Protein AF-A0A655IJF5-F1 (afdb_monomer)

Mean predicted aligned error: 5.26 Å

Sequence (101 aa):
MRDITAGSTNAVLYELMVAARTDEKLMETLQNVLGQYSAKIHDAARALPGAESFPEETFPVIVALMTNVFDGAAIVRGVLPQPELEEQRIPMLTALLTAGL

Radius of gyration: 15.28 Å; Cα contacts (8 Å, |Δi|>4): 30; chains: 1; bounding box: 29×31×36 Å

Nearest PDB structures (foldseek):
  3br0-assembly1_A  TM=5.809E-01  e=4.161E+00  Staphylococcus aureus
  3br6-assembly1_A  TM=6.420E-01  e=6.275E+00  Staphylococcus aureus
  3bqz-assembly1_A  TM=5.340E-01  e=3.290E+00  Staphylococcus aureus

Foldseek 3Di:
DVVVCLDPVNQVVVVLVVVCVPPVVSVVVVVVVVVVVLVVLLVVCCPDPPLVVDDPVCSSVLSVVVVVVSSVLSNVCVPDNDVVCVVCVVVVSVVCVVVVD

Solvent-accessible surface area (backbone atoms only — not comparable to full-atom values): 5898 Å² total; per-residue (Å²): 110,81,70,70,59,66,35,72,70,50,56,53,51,53,52,50,60,59,53,23,78,80,31,68,70,52,31,59,55,44,52,59,54,50,51,56,50,51,51,52,51,50,54,57,52,60,70,38,90,70,41,82,77,48,56,79,87,52,43,63,56,53,54,49,53,54,49,49,55,54,52,53,49,46,62,44,41,79,80,58,73,53,68,73,58,60,69,46,45,62,65,49,52,51,51,49,54,68,72,75,107

Secondary structure (DSSP, 8-state):
-TTTSSSHHHHHHHHHHHHTTT-HHHHHHHHHHHHHHHHHHHHHHHTSTTGGGS-TTTHHHHHHHHHHHHHHHHHHHTTS--HHHHHHHHHHHHHHHHHH-

Structure (mmCIF, N/CA/C/O backbone):
data_AF-A0A655IJF5-F1
#
_entry.id   AF-A0A655IJF5-F1
#
loop_
_atom_site.group_PDB
_atom_site.id
_atom_site.type_symbol
_atom_site.label_atom_id
_atom_site.label_alt_id
_atom_site.label_comp_id
_atom_site.label_asym_id
_atom_site.label_entity_id
_atom_site.label_seq_id
_atom_site.pdbx_PDB_ins_code
_atom_site.Cartn_x
_atom_site.Cartn_y
_atom_site.Cartn_z
_atom_site.occupancy
_atom_site.B_iso_or_equiv
_atom_site.auth_seq_id
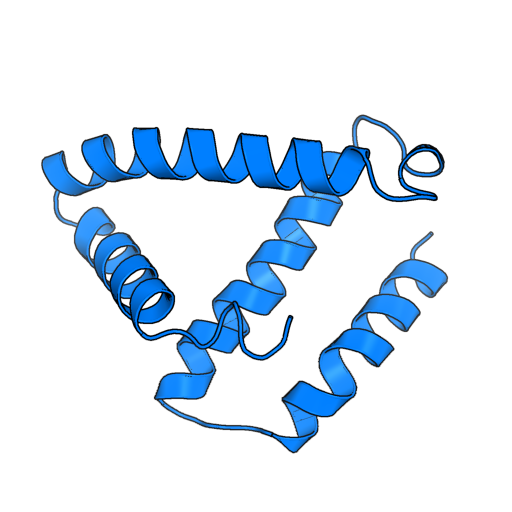_atom_site.auth_comp_id
_atom_site.auth_asym_id
_atom_site.auth_atom_id
_atom_site.pdbx_PDB_model_num
ATOM 1 N N . MET A 1 1 ? 14.243 -1.623 0.586 1.00 45.81 1 MET A N 1
ATOM 2 C CA . MET A 1 1 ? 12.832 -1.955 0.271 1.00 45.81 1 MET A CA 1
ATOM 3 C C . MET A 1 1 ? 12.277 -2.979 1.256 1.00 45.81 1 MET A C 1
ATOM 5 O O . MET A 1 1 ? 11.413 -2.598 2.029 1.00 45.81 1 MET A O 1
ATOM 9 N N . ARG A 1 2 ? 12.813 -4.213 1.307 1.00 44.62 2 ARG A N 1
ATOM 10 C CA . ARG A 1 2 ? 12.347 -5.302 2.198 1.00 44.62 2 ARG A CA 1
ATOM 11 C C . ARG A 1 2 ? 12.310 -4.938 3.696 1.00 44.62 2 ARG A C 1
ATOM 13 O O . ARG A 1 2 ? 11.356 -5.298 4.370 1.00 44.62 2 ARG A O 1
ATOM 20 N N . ASP A 1 3 ? 13.276 -4.150 4.173 1.00 49.78 3 ASP A N 1
ATOM 21 C CA . ASP A 1 3 ? 13.336 -3.710 5.581 1.00 49.78 3 ASP A CA 1
ATOM 22 C C . ASP A 1 3 ? 12.522 -2.442 5.891 1.00 49.78 3 ASP A C 1
ATOM 24 O O . ASP A 1 3 ? 12.242 -2.159 7.050 1.00 49.78 3 ASP A O 1
ATOM 28 N N . ILE A 1 4 ? 12.114 -1.673 4.873 1.00 51.19 4 ILE A N 1
ATOM 29 C CA . ILE A 1 4 ? 11.433 -0.379 5.074 1.00 51.19 4 ILE A CA 1
ATOM 30 C C . ILE A 1 4 ? 9.947 -0.595 5.388 1.00 51.19 4 ILE A C 1
ATOM 32 O O . ILE A 1 4 ? 9.396 0.093 6.240 1.00 51.19 4 ILE A O 1
ATOM 36 N N . THR A 1 5 ? 9.310 -1.584 4.753 1.00 50.84 5 THR A N 1
ATOM 37 C CA . THR A 1 5 ? 7.902 -1.934 5.012 1.00 50.84 5 THR A CA 1
ATOM 38 C C . THR A 1 5 ? 7.722 -2.936 6.156 1.00 50.84 5 THR A C 1
ATOM 40 O O . THR A 1 5 ? 6.608 -3.119 6.638 1.00 50.84 5 THR A O 1
ATOM 43 N N . ALA A 1 6 ? 8.809 -3.574 6.603 1.00 52.19 6 ALA A N 1
ATOM 44 C CA . ALA A 1 6 ? 8.818 -4.549 7.695 1.00 52.19 6 ALA A CA 1
ATOM 45 C C . ALA A 1 6 ? 9.055 -3.924 9.083 1.00 52.19 6 ALA A C 1
ATOM 47 O O . ALA A 1 6 ? 9.090 -4.648 10.079 1.00 52.19 6 ALA A O 1
ATOM 48 N N . GLY A 1 7 ? 9.240 -2.601 9.161 1.00 58.03 7 GLY A N 1
ATOM 49 C CA . GLY A 1 7 ? 9.380 -1.896 10.431 1.00 58.03 7 GLY A CA 1
ATOM 50 C C . GLY A 1 7 ? 8.102 -1.996 11.266 1.00 58.03 7 GLY A C 1
ATOM 51 O O . GLY A 1 7 ? 6.997 -1.898 10.732 1.00 58.03 7 GLY A O 1
ATOM 52 N N . SER A 1 8 ? 8.242 -2.142 12.586 1.00 58.19 8 SER A N 1
ATOM 53 C CA . SER A 1 8 ? 7.115 -2.200 13.535 1.00 58.19 8 SER A CA 1
ATOM 54 C C . SER A 1 8 ? 6.150 -1.013 13.404 1.00 58.19 8 SER A C 1
ATOM 56 O O . SER A 1 8 ? 4.959 -1.154 13.666 1.00 58.19 8 SER A O 1
ATOM 58 N N . THR A 1 9 ? 6.634 0.131 12.919 1.00 62.47 9 THR A N 1
ATOM 59 C CA . THR A 1 9 ? 5.831 1.31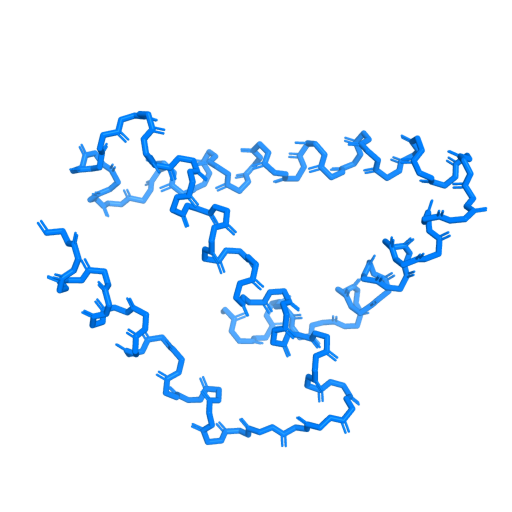6 12.593 1.00 62.47 9 THR A CA 1
ATOM 60 C C . THR A 1 9 ? 4.752 1.051 11.534 1.00 62.47 9 THR A C 1
ATOM 62 O O . THR A 1 9 ? 3.643 1.563 11.667 1.00 62.47 9 THR A O 1
ATOM 65 N N . ASN A 1 10 ? 5.029 0.235 10.508 1.00 70.50 10 ASN A N 1
ATOM 66 C CA . ASN A 1 10 ? 4.040 -0.080 9.470 1.00 70.50 10 ASN A CA 1
ATOM 67 C C . ASN A 1 10 ? 2.952 -1.029 9.984 1.00 70.50 10 ASN A C 1
ATOM 69 O O . ASN A 1 10 ? 1.793 -0.872 9.618 1.00 70.50 10 ASN A O 1
ATOM 73 N N . ALA A 1 11 ? 3.296 -1.967 10.871 1.00 78.19 11 ALA A N 1
ATOM 74 C CA . ALA A 1 11 ? 2.312 -2.860 11.485 1.00 78.19 11 ALA A CA 1
ATOM 75 C C . ALA A 1 11 ? 1.242 -2.069 12.259 1.00 78.19 11 ALA A C 1
ATOM 77 O O . ALA A 1 11 ? 0.050 -2.248 12.020 1.00 78.19 11 ALA A O 1
ATOM 78 N N . VAL A 1 12 ? 1.675 -1.112 13.089 1.00 85.19 12 VAL A N 1
ATOM 79 C CA . VAL A 1 12 ? 0.769 -0.219 13.831 1.00 85.19 12 VAL A CA 1
ATOM 80 C C . VAL A 1 12 ? -0.110 0.597 12.882 1.00 85.19 12 VAL A C 1
ATOM 82 O O . VAL A 1 12 ? -1.299 0.767 13.141 1.00 85.19 12 VAL A O 1
ATOM 85 N N . LEU A 1 13 ? 0.432 1.080 11.758 1.00 87.12 13 LEU A N 1
ATOM 86 C CA . LEU A 1 13 ? -0.363 1.813 10.770 1.00 87.12 13 LEU A CA 1
ATOM 87 C C . LEU A 1 13 ? -1.513 0.959 10.213 1.00 87.12 13 LEU A C 1
ATOM 89 O O . LEU A 1 13 ? -2.644 1.441 10.155 1.00 87.12 13 LEU A O 1
ATOM 93 N N . TYR A 1 14 ? -1.263 -0.304 9.850 1.00 88.38 14 TYR A N 1
ATOM 94 C CA . TYR A 1 14 ? -2.323 -1.186 9.351 1.00 88.38 14 TYR A CA 1
ATOM 95 C C . TYR A 1 14 ? -3.363 -1.519 10.427 1.00 88.38 14 TYR A C 1
ATOM 97 O O . TYR A 1 14 ? -4.557 -1.558 10.128 1.00 88.38 14 TYR A O 1
ATOM 105 N N . GLU A 1 15 ? -2.948 -1.705 11.681 1.00 90.00 15 GLU A N 1
ATOM 106 C CA . GLU A 1 15 ? -3.871 -1.899 12.807 1.00 90.00 15 GLU A CA 1
ATOM 107 C C . GLU A 1 15 ? -4.784 -0.682 13.000 1.00 90.00 15 GLU A C 1
ATOM 109 O O . GLU A 1 15 ? -6.003 -0.831 13.117 1.00 90.00 15 GLU A O 1
ATOM 114 N N . LEU A 1 16 ? -4.220 0.531 12.942 1.00 93.06 16 LEU A N 1
ATOM 115 C CA . LEU A 1 16 ? -4.990 1.773 12.999 1.00 93.06 16 LEU A CA 1
ATOM 116 C C . LEU A 1 16 ? -5.960 1.887 11.818 1.00 93.06 16 LEU A C 1
ATOM 118 O O . LEU A 1 16 ? -7.108 2.273 12.020 1.00 93.06 16 LEU A O 1
ATOM 122 N N . MET A 1 17 ? -5.549 1.506 10.603 1.00 91.50 17 MET A N 1
ATOM 123 C CA . MET A 1 17 ? -6.433 1.487 9.429 1.00 91.50 17 MET A CA 1
ATOM 124 C C . MET A 1 17 ? -7.609 0.518 9.588 1.00 91.50 17 MET A C 1
ATOM 126 O O . MET A 1 17 ? -8.700 0.794 9.088 1.00 91.50 17 MET A O 1
ATOM 130 N N . VAL A 1 18 ? -7.412 -0.619 10.261 1.00 92.94 18 VAL A N 1
ATOM 131 C CA . VAL A 1 18 ? -8.499 -1.559 10.571 1.00 92.94 18 VAL A CA 1
ATOM 132 C C . VAL A 1 18 ? -9.426 -0.971 11.635 1.00 92.94 18 VAL A C 1
ATOM 134 O O . VAL A 1 18 ? -10.638 -0.959 11.426 1.00 92.94 18 VAL A O 1
ATOM 137 N N . ALA A 1 19 ? -8.876 -0.435 12.729 1.00 95.31 19 ALA A N 1
ATOM 138 C CA . ALA A 1 19 ? -9.648 0.172 13.817 1.00 95.31 19 ALA A CA 1
ATOM 139 C C . ALA A 1 19 ? -10.478 1.382 13.351 1.00 95.31 19 ALA A C 1
ATOM 141 O O . ALA A 1 19 ? -11.636 1.541 13.740 1.00 95.31 19 ALA A O 1
ATOM 142 N N . ALA A 1 20 ? -9.920 2.194 12.452 1.00 96.31 20 ALA A N 1
ATOM 143 C CA . ALA A 1 20 ? -10.573 3.362 11.869 1.00 96.31 20 ALA A CA 1
ATOM 144 C C . ALA A 1 20 ? -11.882 3.038 11.141 1.00 96.31 20 ALA A C 1
ATOM 146 O O . ALA A 1 20 ? -12.736 3.904 11.005 1.00 96.31 20 ALA A O 1
ATOM 147 N N . ARG A 1 21 ? -12.090 1.791 10.701 1.00 94.81 21 ARG A N 1
ATOM 148 C CA . ARG A 1 21 ? -13.348 1.381 10.050 1.00 94.81 21 ARG A CA 1
ATOM 149 C C . ARG A 1 21 ? -14.557 1.455 10.983 1.00 94.81 21 ARG A C 1
ATOM 151 O O . ARG A 1 21 ? -15.684 1.425 10.503 1.00 94.81 21 ARG A O 1
ATOM 158 N N . THR A 1 22 ? -14.323 1.510 12.292 1.00 97.12 22 THR A N 1
AT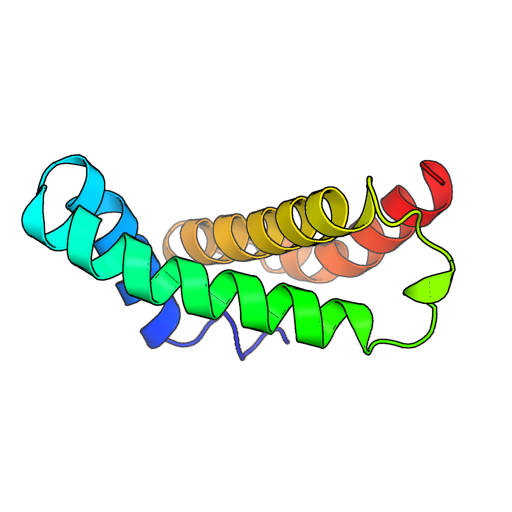OM 159 C CA . THR A 1 22 ? -15.363 1.560 13.328 1.00 97.12 22 THR A CA 1
ATOM 160 C C . THR A 1 22 ? -15.237 2.764 14.263 1.00 97.12 22 THR A C 1
ATOM 162 O O . THR A 1 22 ? -16.052 2.904 15.168 1.00 97.12 22 THR A O 1
ATOM 165 N N . ASP A 1 23 ? -14.236 3.627 14.066 1.00 97.56 23 ASP A N 1
ATOM 166 C CA . ASP A 1 23 ? -14.007 4.842 14.857 1.00 97.56 23 ASP A CA 1
ATOM 167 C C . ASP A 1 23 ? -13.897 6.046 13.911 1.00 97.56 23 ASP A C 1
ATOM 169 O O . ASP A 1 23 ? -12.893 6.223 13.218 1.00 97.56 23 ASP A O 1
ATOM 173 N N . GLU A 1 2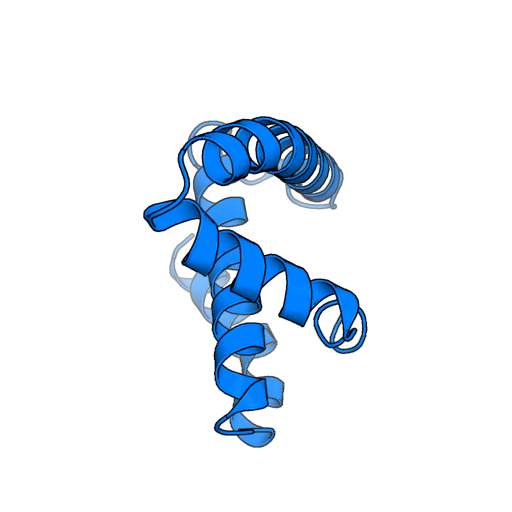4 ? -14.950 6.868 13.870 1.00 96.06 24 GLU A N 1
ATOM 174 C CA . GLU A 1 24 ? -15.071 8.008 12.951 1.00 96.06 24 GLU A CA 1
ATOM 175 C C . GLU A 1 24 ? -13.962 9.047 13.156 1.00 96.06 24 GLU A C 1
ATOM 177 O O . GLU A 1 24 ? -13.394 9.559 12.192 1.00 96.06 24 GLU A O 1
ATOM 182 N N . LYS A 1 25 ? -13.583 9.314 14.409 1.00 96.25 25 LYS A N 1
ATOM 183 C CA . LYS A 1 25 ? -12.537 10.291 14.727 1.00 96.25 25 LYS A CA 1
ATOM 184 C C . LYS A 1 25 ? -11.166 9.792 14.275 1.00 96.25 25 LYS A C 1
ATOM 186 O O . LYS A 1 25 ? -10.345 10.568 13.770 1.00 96.25 25 LYS A O 1
ATOM 191 N N . LEU A 1 26 ? -10.903 8.500 14.455 1.00 95.75 26 LEU A N 1
ATOM 192 C CA . LEU A 1 26 ? -9.690 7.868 13.957 1.00 95.75 26 LEU A CA 1
ATOM 193 C C . LEU A 1 26 ? -9.674 7.850 12.425 1.00 95.75 26 LEU A C 1
ATOM 195 O O . LEU A 1 26 ? -8.644 8.169 11.835 1.00 95.75 26 LEU A O 1
ATOM 199 N N . MET A 1 27 ? -10.807 7.553 11.783 1.00 96.00 27 MET A N 1
ATOM 200 C CA . MET A 1 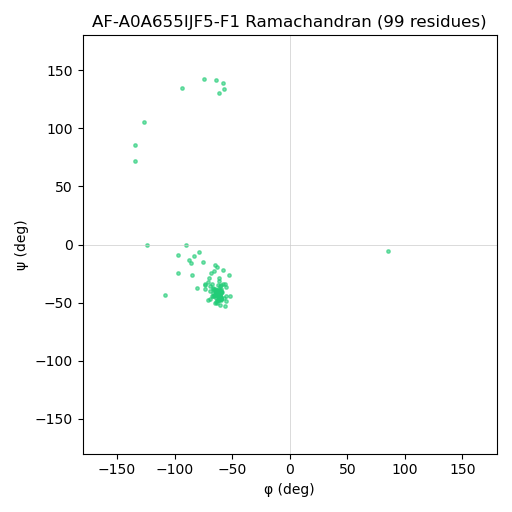27 ? -10.957 7.605 10.328 1.00 96.00 27 MET A CA 1
ATOM 201 C C . MET A 1 27 ? -10.603 8.982 9.767 1.00 96.00 27 MET A C 1
ATOM 203 O O . MET A 1 27 ? -9.744 9.064 8.892 1.00 96.00 27 MET A O 1
ATOM 207 N N . GLU A 1 28 ? -11.205 10.056 10.281 1.00 96.19 28 GLU A N 1
ATOM 208 C CA . GLU A 1 28 ? -10.930 11.429 9.832 1.00 96.19 28 GLU A CA 1
ATOM 209 C C . GLU A 1 28 ? -9.453 11.803 10.009 1.00 96.19 28 GLU A C 1
ATOM 211 O O . GLU A 1 28 ? -8.826 12.407 9.132 1.00 96.19 28 GLU A O 1
ATOM 216 N N . THR A 1 29 ? -8.861 11.401 11.135 1.00 94.38 29 THR A N 1
ATOM 217 C CA . THR A 1 29 ? -7.440 11.640 11.410 1.00 94.38 29 THR A CA 1
ATOM 218 C C . THR A 1 29 ? -6.559 10.915 10.391 1.00 94.38 29 THR A C 1
ATOM 220 O O . THR A 1 29 ? -5.651 11.516 9.810 1.00 94.38 29 THR A O 1
ATOM 223 N N . LEU A 1 30 ? -6.837 9.634 10.133 1.00 94.06 30 LEU A N 1
ATOM 224 C CA . LEU A 1 30 ? -6.062 8.831 9.191 1.00 94.06 30 LEU A CA 1
ATOM 225 C C . LEU A 1 30 ? -6.257 9.265 7.740 1.00 94.06 30 LEU A C 1
ATOM 227 O O . LEU A 1 30 ? -5.284 9.235 6.996 1.00 94.06 30 LEU A O 1
ATOM 231 N N . GLN A 1 31 ? -7.448 9.706 7.327 1.00 93.75 31 GLN A N 1
ATOM 232 C CA . GLN A 1 31 ? -7.687 10.203 5.965 1.00 93.75 31 GLN A CA 1
ATOM 233 C C . GLN A 1 31 ? -6.729 11.343 5.600 1.00 93.75 31 GLN A C 1
ATOM 235 O O . GLN A 1 31 ? -6.128 11.324 4.525 1.00 93.75 31 GLN A O 1
ATOM 240 N N . ASN A 1 32 ? -6.519 12.292 6.516 1.00 89.81 32 ASN A N 1
ATOM 241 C CA . ASN A 1 32 ? -5.592 13.403 6.302 1.00 89.81 32 ASN A CA 1
ATOM 242 C C . ASN A 1 32 ? -4.139 12.926 6.152 1.00 89.81 32 ASN A C 1
ATOM 244 O O . ASN A 1 32 ? -3.427 13.354 5.241 1.00 89.81 32 ASN A O 1
ATOM 248 N N . VAL A 1 33 ? -3.6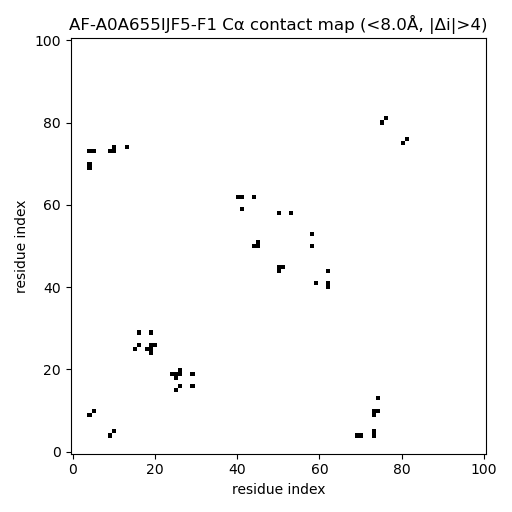97 12.021 7.029 1.00 89.06 33 VAL A N 1
ATOM 249 C CA . VAL A 1 33 ? -2.319 11.503 7.025 1.00 89.06 33 VAL A CA 1
ATOM 250 C C . VAL A 1 33 ? -2.062 10.627 5.796 1.00 89.06 33 VAL A C 1
ATOM 252 O O . VAL A 1 33 ? -1.061 10.810 5.101 1.00 89.06 33 VAL A O 1
ATOM 255 N N . LEU A 1 34 ? -2.978 9.706 5.492 1.00 88.94 34 LEU A N 1
ATOM 256 C CA . LEU A 1 34 ? -2.878 8.790 4.357 1.00 88.94 34 LEU A CA 1
ATOM 257 C C . LEU A 1 34 ? -2.993 9.524 3.020 1.00 88.94 34 LEU A C 1
ATOM 259 O O . LEU A 1 34 ? -2.291 9.160 2.082 1.00 88.94 34 LEU A O 1
ATOM 263 N N . GLY A 1 35 ? -3.796 10.589 2.936 1.00 89.38 35 GLY A N 1
ATOM 264 C CA . GLY A 1 35 ? -3.853 11.446 1.751 1.00 89.38 35 GLY A CA 1
ATOM 265 C C . GLY A 1 35 ? -2.496 12.081 1.434 1.00 89.38 35 GLY A C 1
ATOM 266 O O . GLY A 1 35 ? -2.010 11.988 0.308 1.00 89.38 35 GLY A O 1
ATOM 267 N N . GLN A 1 36 ? -1.824 12.648 2.443 1.00 88.31 36 GLN A N 1
ATOM 268 C CA . GLN A 1 36 ? -0.474 13.203 2.276 1.00 88.31 36 GLN A CA 1
ATOM 269 C C . GLN A 1 36 ? 0.560 12.126 1.933 1.00 88.31 36 GLN A C 1
ATOM 271 O O . GLN A 1 36 ? 1.471 12.366 1.140 1.00 88.31 36 GLN A O 1
ATOM 276 N N . TYR A 1 37 ? 0.442 10.946 2.541 1.00 85.88 37 TYR A N 1
ATOM 277 C CA . TYR A 1 37 ? 1.338 9.828 2.270 1.00 85.88 37 TYR A CA 1
ATOM 278 C C . TYR A 1 37 ? 1.185 9.310 0.834 1.00 85.88 37 TYR A C 1
ATOM 280 O O . TYR A 1 37 ? 2.182 9.139 0.136 1.00 85.88 37 TYR A O 1
ATOM 288 N N . SER A 1 38 ? -0.055 9.150 0.364 1.00 87.25 38 SER A N 1
ATOM 289 C CA . SER A 1 38 ? -0.373 8.733 -1.003 1.00 87.25 38 SER A CA 1
ATOM 290 C C . SER A 1 38 ? 0.172 9.717 -2.041 1.00 87.25 38 SER A C 1
ATOM 292 O O . SER A 1 38 ? 0.824 9.289 -2.993 1.00 87.25 38 SER A O 1
ATOM 294 N N . ALA A 1 39 ? 0.013 11.027 -1.814 1.00 90.31 39 ALA A N 1
ATOM 295 C CA . ALA A 1 39 ? 0.585 12.053 -2.687 1.00 90.31 39 ALA A CA 1
ATOM 296 C C . ALA A 1 39 ? 2.118 11.945 -2.771 1.00 90.31 39 ALA A C 1
ATOM 298 O O . ALA A 1 39 ? 2.681 11.915 -3.861 1.00 90.31 39 ALA A O 1
ATOM 299 N N . LYS A 1 40 ? 2.801 11.777 -1.629 1.00 91.19 40 LYS A N 1
ATOM 300 C CA . LYS A 1 40 ? 4.264 11.610 -1.597 1.00 91.19 40 LYS A CA 1
ATOM 301 C C . LYS A 1 40 ? 4.736 10.346 -2.313 1.00 91.19 40 LYS A C 1
ATOM 303 O O . LYS A 1 40 ? 5.771 10.387 -2.974 1.00 91.19 40 LYS A O 1
ATOM 308 N N . ILE A 1 41 ? 4.014 9.231 -2.179 1.00 90.69 41 ILE A N 1
ATOM 309 C CA . ILE A 1 41 ? 4.324 7.998 -2.919 1.00 90.69 41 ILE A CA 1
ATOM 310 C C . ILE A 1 41 ? 4.185 8.240 -4.419 1.00 90.69 41 ILE A C 1
ATOM 312 O O . ILE A 1 41 ? 5.064 7.841 -5.179 1.00 90.69 41 ILE A O 1
ATOM 316 N N . HIS A 1 42 ? 3.107 8.899 -4.840 1.00 92.62 42 HIS A N 1
ATOM 317 C CA . HIS A 1 42 ? 2.878 9.211 -6.243 1.00 92.62 42 HIS A CA 1
ATOM 318 C C . HIS A 1 42 ? 3.987 10.107 -6.815 1.00 92.62 42 HIS A C 1
ATOM 320 O O . HIS A 1 42 ? 4.559 9.781 -7.854 1.00 92.62 42 HIS A O 1
ATOM 326 N N . ASP A 1 43 ? 4.349 11.183 -6.112 1.00 93.44 43 ASP A N 1
ATOM 327 C CA . ASP A 1 43 ? 5.424 12.093 -6.522 1.00 93.44 43 ASP A CA 1
ATOM 328 C C . ASP A 1 43 ? 6.772 11.368 -6.612 1.00 93.44 43 ASP A C 1
ATOM 330 O O . ASP A 1 43 ? 7.505 11.514 -7.592 1.00 93.44 43 ASP A O 1
ATOM 334 N N . ALA A 1 44 ? 7.081 10.529 -5.618 1.00 93.19 44 ALA A N 1
ATOM 335 C CA . ALA A 1 44 ? 8.292 9.717 -5.620 1.00 93.19 44 ALA A CA 1
ATOM 336 C C . ALA A 1 44 ? 8.310 8.724 -6.789 1.00 93.19 44 ALA A C 1
ATOM 338 O O . ALA A 1 44 ? 9.340 8.572 -7.442 1.00 93.19 44 ALA A O 1
ATOM 339 N N . ALA A 1 45 ? 7.179 8.076 -7.080 1.00 92.81 45 ALA A N 1
ATOM 340 C CA . ALA A 1 45 ? 7.053 7.165 -8.208 1.00 92.81 45 ALA A CA 1
ATOM 341 C C . ALA A 1 45 ? 7.227 7.901 -9.543 1.00 92.81 45 ALA A C 1
ATOM 343 O O . ALA A 1 45 ? 7.901 7.390 -10.434 1.00 92.81 45 ALA A O 1
ATOM 344 N N . ARG A 1 46 ? 6.664 9.107 -9.685 1.00 92.88 46 ARG A N 1
ATOM 345 C CA . ARG A 1 46 ? 6.763 9.901 -10.918 1.00 92.88 46 ARG A CA 1
ATOM 346 C C . ARG A 1 46 ? 8.179 10.414 -11.183 1.00 92.88 46 ARG A C 1
ATOM 348 O O . ARG A 1 46 ? 8.530 10.647 -12.333 1.00 92.88 46 ARG A O 1
ATOM 355 N N . ALA A 1 47 ? 8.994 10.558 -10.140 1.00 94.19 47 ALA A N 1
ATOM 356 C CA . ALA A 1 47 ? 10.402 10.928 -10.254 1.00 94.19 47 ALA A CA 1
ATOM 357 C C . ALA A 1 47 ? 11.323 9.758 -10.666 1.00 94.19 47 ALA A C 1
ATOM 359 O O . ALA A 1 47 ? 12.517 9.979 -10.885 1.00 94.19 47 ALA A O 1
ATOM 360 N N . LEU A 1 48 ? 10.814 8.520 -10.746 1.00 90.62 48 LEU A N 1
ATOM 361 C CA . LEU A 1 48 ? 11.616 7.365 -11.151 1.00 90.62 48 LEU A CA 1
ATOM 362 C C . LEU A 1 48 ? 11.897 7.377 -12.665 1.00 90.62 48 LEU A C 1
ATOM 364 O O . LEU A 1 48 ? 11.002 7.697 -13.447 1.00 90.62 48 LEU A O 1
ATOM 368 N N . PRO A 1 49 ? 13.100 6.957 -13.103 1.00 90.06 49 PRO A N 1
ATOM 369 C CA . PRO A 1 49 ? 13.393 6.784 -14.524 1.00 90.06 49 PRO A CA 1
ATOM 370 C C . PRO A 1 49 ? 12.416 5.810 -15.190 1.00 90.06 49 PRO A C 1
ATOM 372 O O . PRO A 1 49 ? 12.172 4.723 -14.663 1.00 90.06 49 PRO A O 1
ATOM 375 N N . GLY A 1 50 ? 11.886 6.179 -16.356 1.00 86.69 50 GLY A N 1
ATOM 376 C CA . GLY A 1 50 ? 10.923 5.371 -17.097 1.00 86.69 50 GLY A CA 1
ATOM 377 C C . GLY A 1 50 ? 9.471 5.583 -16.663 1.00 86.69 50 GLY A C 1
ATOM 378 O O . GLY A 1 50 ? 8.575 5.065 -17.330 1.00 86.69 50 GLY A O 1
ATOM 379 N N . ALA A 1 51 ? 9.196 6.360 -15.608 1.00 89.81 51 ALA A N 1
ATOM 380 C CA . ALA A 1 51 ? 7.829 6.717 -15.220 1.00 89.81 51 ALA A CA 1
ATOM 381 C C . ALA A 1 51 ? 7.098 7.505 -16.325 1.00 89.81 51 ALA A C 1
ATOM 383 O O . ALA A 1 51 ? 5.881 7.396 -16.463 1.00 89.81 51 ALA A O 1
ATOM 384 N N . GLU A 1 52 ? 7.839 8.251 -17.145 1.00 89.12 52 GLU A N 1
ATOM 385 C CA . GLU A 1 52 ? 7.351 8.995 -18.307 1.00 89.12 52 GLU A CA 1
ATOM 386 C C . GLU A 1 52 ? 6.767 8.107 -19.416 1.00 89.12 52 GLU A C 1
ATOM 388 O O . GLU A 1 52 ? 5.997 8.594 -20.239 1.00 89.12 52 GLU A O 1
ATOM 393 N N . SER A 1 53 ? 7.100 6.810 -19.431 1.00 88.94 53 SER A N 1
ATOM 394 C CA . SER A 1 53 ? 6.567 5.856 -20.413 1.00 88.94 53 SER A CA 1
ATOM 395 C C . SER A 1 53 ? 5.117 5.442 -20.135 1.00 88.94 53 SER A C 1
ATOM 397 O O . SER A 1 53 ? 4.451 4.900 -21.016 1.00 88.94 53 SER A O 1
ATOM 399 N N . PHE A 1 54 ? 4.610 5.723 -18.932 1.00 89.50 54 PHE A N 1
ATOM 400 C CA . PHE A 1 54 ? 3.251 5.386 -18.524 1.00 89.50 54 PHE A CA 1
ATOM 401 C C . PHE A 1 54 ? 2.280 6.553 -18.771 1.00 89.50 54 PHE A C 1
ATOM 403 O O . PHE A 1 54 ? 2.587 7.685 -18.369 1.00 89.50 54 PHE A O 1
ATOM 410 N N . PRO A 1 55 ? 1.082 6.292 -19.340 1.00 91.06 55 PRO A N 1
ATOM 411 C CA . PRO A 1 55 ? 0.034 7.300 -19.495 1.00 91.06 55 PRO A CA 1
ATOM 412 C C . PRO A 1 55 ? -0.383 7.907 -18.152 1.00 91.06 55 PRO A C 1
ATOM 414 O O . PRO A 1 55 ? -0.555 7.174 -17.170 1.00 91.06 55 PRO A O 1
ATOM 417 N N . GLU A 1 56 ? -0.596 9.226 -18.120 1.00 90.25 56 GLU A N 1
ATOM 418 C CA . GLU A 1 56 ? -0.928 9.971 -16.896 1.00 90.25 56 GLU A CA 1
ATOM 419 C C . GLU A 1 56 ? -2.202 9.458 -16.219 1.00 90.25 56 GLU A C 1
ATOM 421 O O . GLU A 1 56 ? -2.270 9.410 -14.995 1.00 90.25 56 GLU A O 1
ATOM 426 N N . GLU A 1 57 ? -3.184 8.999 -16.993 1.00 90.75 57 GLU A N 1
ATOM 427 C CA . GLU A 1 57 ? -4.456 8.494 -16.477 1.00 90.75 57 GLU A CA 1
ATOM 428 C C . GLU A 1 57 ? -4.303 7.143 -15.764 1.00 90.75 57 GLU A C 1
ATOM 430 O O . GLU A 1 57 ? -5.020 6.846 -14.809 1.00 90.75 57 GLU A O 1
ATOM 435 N N . THR A 1 58 ? -3.364 6.309 -16.220 1.00 91.00 58 THR A N 1
ATOM 436 C CA . THR A 1 58 ? -3.170 4.942 -15.702 1.00 91.00 58 THR A CA 1
ATOM 437 C C . THR A 1 58 ? -2.076 4.845 -14.646 1.00 91.00 58 THR A C 1
ATOM 439 O O . THR A 1 58 ? -2.121 3.957 -13.793 1.00 91.00 58 THR A O 1
ATOM 442 N N . PHE A 1 59 ? -1.112 5.767 -14.652 1.00 92.38 59 PHE A N 1
ATOM 443 C CA . PHE A 1 59 ? 0.032 5.737 -13.746 1.00 92.38 59 PHE A CA 1
ATOM 444 C C . PHE A 1 59 ? -0.361 5.729 -12.253 1.00 92.38 59 PHE A C 1
ATOM 446 O O . PHE A 1 59 ? 0.134 4.857 -11.531 1.00 92.38 59 PHE A O 1
ATOM 453 N N . PRO A 1 60 ? -1.302 6.571 -11.769 1.00 92.31 60 PRO A N 1
ATOM 454 C CA . PRO A 1 60 ? -1.742 6.522 -10.374 1.00 92.31 60 PRO A CA 1
ATOM 455 C C . PRO A 1 60 ? -2.337 5.165 -9.982 1.00 92.31 60 PRO A C 1
ATOM 457 O O . PRO A 1 60 ? -2.133 4.696 -8.862 1.00 92.31 60 PRO A O 1
ATOM 460 N N . VAL A 1 61 ? -3.037 4.505 -10.912 1.00 92.81 61 VAL A N 1
ATOM 461 C CA . VAL A 1 61 ? -3.631 3.180 -10.688 1.00 92.81 61 VAL A CA 1
ATOM 462 C C . VAL A 1 61 ? -2.533 2.132 -10.525 1.00 92.81 61 VAL A C 1
ATOM 464 O O . VAL A 1 61 ? -2.588 1.330 -9.597 1.00 92.81 61 VAL A O 1
ATOM 467 N N . ILE A 1 62 ? -1.502 2.168 -11.372 1.00 91.50 62 ILE A N 1
ATOM 468 C CA . ILE A 1 62 ? -0.351 1.257 -11.285 1.00 91.50 62 ILE A CA 1
ATOM 469 C C . ILE A 1 62 ? 0.377 1.440 -9.949 1.00 91.50 62 ILE A C 1
ATOM 471 O O . ILE A 1 62 ? 0.651 0.460 -9.256 1.00 91.50 62 ILE A O 1
ATOM 475 N N . VAL A 1 63 ? 0.633 2.685 -9.541 1.00 93.19 63 VAL A N 1
ATOM 476 C CA . VAL A 1 63 ? 1.269 2.995 -8.251 1.00 93.19 63 VAL A CA 1
ATOM 477 C C . VAL A 1 63 ? 0.434 2.475 -7.075 1.00 93.19 63 VAL A C 1
ATOM 479 O O . VAL A 1 63 ? 0.984 1.873 -6.147 1.00 93.19 63 VAL A O 1
ATOM 482 N N . ALA A 1 64 ? -0.891 2.646 -7.121 1.00 92.88 64 ALA A N 1
ATOM 483 C CA . ALA A 1 64 ? -1.797 2.136 -6.094 1.00 92.88 64 ALA A CA 1
ATOM 484 C C . ALA A 1 64 ? -1.806 0.598 -6.040 1.00 92.88 64 ALA A C 1
ATOM 486 O O . ALA A 1 64 ? -1.718 0.022 -4.956 1.00 92.88 64 ALA A O 1
ATOM 487 N N . LEU A 1 65 ? -1.850 -0.080 -7.193 1.00 92.94 65 LEU A N 1
ATOM 488 C CA . LEU A 1 65 ? -1.785 -1.543 -7.274 1.00 92.94 65 LEU A CA 1
ATOM 489 C C . LEU A 1 65 ? -0.486 -2.081 -6.667 1.00 92.94 65 LEU A C 1
ATOM 491 O O . LEU A 1 65 ? -0.523 -3.002 -5.851 1.00 92.94 65 LEU A O 1
ATOM 495 N N . MET A 1 66 ? 0.651 -1.477 -7.015 1.00 91.62 66 MET A N 1
ATOM 496 C CA . MET A 1 66 ? 1.953 -1.865 -6.475 1.00 91.62 66 MET A CA 1
ATOM 497 C C . MET A 1 66 ? 2.005 -1.664 -4.959 1.00 91.62 66 MET A C 1
ATOM 499 O O . MET A 1 66 ? 2.381 -2.586 -4.236 1.00 91.62 66 MET A O 1
ATOM 503 N N . THR A 1 67 ? 1.568 -0.501 -4.469 1.00 91.25 67 THR A N 1
ATOM 504 C CA . THR A 1 67 ? 1.493 -0.198 -3.029 1.00 91.25 67 THR A CA 1
ATOM 505 C C . THR A 1 67 ? 0.657 -1.241 -2.283 1.00 91.25 67 THR A C 1
ATOM 507 O O . THR A 1 67 ? 1.142 -1.847 -1.330 1.00 91.25 67 THR A O 1
ATOM 510 N N . ASN A 1 68 ? -0.538 -1.561 -2.789 1.00 91.56 68 ASN A N 1
ATOM 511 C CA . ASN A 1 68 ? -1.433 -2.548 -2.183 1.00 91.56 68 ASN A CA 1
ATOM 512 C C . ASN A 1 68 ? -0.815 -3.953 -2.095 1.00 91.56 68 ASN A C 1
ATOM 514 O O . ASN A 1 68 ? -1.059 -4.672 -1.125 1.00 91.56 68 ASN A O 1
ATOM 518 N N . VAL A 1 69 ? -0.005 -4.358 -3.080 1.00 92.12 69 VAL A N 1
ATOM 519 C CA . VAL A 1 69 ? 0.695 -5.653 -3.045 1.00 92.12 69 VAL A CA 1
ATOM 520 C C . VAL A 1 69 ? 1.708 -5.702 -1.898 1.00 92.12 69 VAL A C 1
ATOM 522 O O . VAL A 1 69 ? 1.797 -6.716 -1.199 1.00 92.12 69 VAL A O 1
ATOM 525 N N . PHE A 1 70 ? 2.464 -4.625 -1.674 1.00 89.75 70 PHE A N 1
ATOM 526 C CA . PHE A 1 70 ? 3.426 -4.568 -0.569 1.00 89.75 70 PHE A CA 1
ATOM 527 C C . PHE A 1 70 ? 2.742 -4.416 0.791 1.00 89.75 70 PHE A C 1
ATOM 529 O O . PHE A 1 70 ? 3.168 -5.073 1.742 1.00 89.75 70 PHE A O 1
ATOM 536 N N . ASP A 1 71 ? 1.667 -3.634 0.869 1.00 88.69 71 ASP A N 1
ATOM 537 C CA . ASP A 1 71 ? 0.880 -3.464 2.090 1.00 88.69 71 ASP A CA 1
ATOM 538 C C . ASP A 1 71 ? 0.221 -4.774 2.526 1.00 88.69 71 ASP A C 1
ATOM 540 O O . ASP A 1 71 ? 0.381 -5.219 3.664 1.00 88.69 71 ASP A O 1
ATOM 544 N N . GLY A 1 72 ? -0.453 -5.458 1.595 1.00 89.38 72 GLY A N 1
ATOM 545 C CA . GLY A 1 72 ? -1.061 -6.759 1.859 1.00 89.38 72 GLY A CA 1
ATOM 546 C C . GLY A 1 72 ? -0.028 -7.796 2.300 1.00 89.38 72 GLY A C 1
ATOM 547 O O . GLY A 1 72 ? -0.259 -8.544 3.250 1.00 89.38 72 GLY A O 1
ATOM 548 N N . ALA A 1 73 ? 1.150 -7.801 1.670 1.00 89.75 73 ALA A N 1
ATOM 549 C CA . ALA A 1 73 ? 2.243 -8.669 2.083 1.00 89.75 73 ALA A CA 1
ATOM 550 C C . ALA A 1 73 ? 2.746 -8.364 3.502 1.00 89.75 73 ALA A C 1
ATOM 552 O O . ALA A 1 73 ? 3.034 -9.298 4.249 1.00 89.75 73 ALA A O 1
ATOM 553 N N . ALA A 1 74 ? 2.849 -7.087 3.881 1.00 86.31 74 ALA A N 1
ATOM 554 C CA . ALA A 1 74 ? 3.282 -6.688 5.217 1.00 86.31 74 ALA A CA 1
ATOM 555 C C . ALA A 1 74 ? 2.289 -7.145 6.300 1.00 86.31 74 ALA A C 1
ATOM 557 O O . ALA A 1 74 ? 2.718 -7.669 7.328 1.00 86.31 74 ALA A O 1
ATOM 558 N N . ILE A 1 75 ? 0.981 -7.037 6.035 1.00 88.00 75 ILE A N 1
ATOM 559 C CA . ILE A 1 75 ? -0.080 -7.523 6.932 1.00 88.00 75 ILE A CA 1
ATOM 560 C C . ILE A 1 75 ? -0.003 -9.048 7.101 1.00 88.00 75 ILE A C 1
ATOM 562 O O . ILE A 1 75 ? 0.012 -9.549 8.225 1.00 88.00 75 ILE A O 1
ATOM 566 N N . VAL A 1 76 ? 0.072 -9.802 5.997 1.00 89.81 76 VAL A N 1
ATOM 567 C CA . VAL A 1 76 ? 0.078 -11.277 6.039 1.00 89.81 76 VAL A CA 1
ATOM 568 C C . VAL A 1 76 ? 1.334 -11.816 6.719 1.00 89.81 76 VAL A C 1
ATOM 570 O O . VAL A 1 76 ? 1.250 -12.766 7.497 1.00 89.81 76 VAL A O 1
ATOM 573 N N . ARG A 1 77 ? 2.494 -11.199 6.469 1.00 87.50 77 ARG A N 1
ATOM 574 C CA . ARG A 1 77 ? 3.795 -11.643 6.989 1.00 87.50 77 ARG A CA 1
ATOM 575 C C . ARG A 1 77 ? 3.832 -11.761 8.512 1.00 87.50 77 ARG A C 1
ATOM 577 O O . ARG A 1 77 ? 4.511 -12.649 9.016 1.00 87.50 77 ARG A O 1
ATOM 584 N N . GLY A 1 78 ? 3.121 -10.893 9.235 1.00 85.31 78 GLY A N 1
ATOM 585 C CA . GLY A 1 78 ? 3.063 -10.937 10.700 1.00 85.31 78 GLY A CA 1
ATOM 586 C C . GLY A 1 78 ? 2.383 -12.193 11.260 1.00 85.31 78 GLY A C 1
ATOM 587 O O . GLY A 1 78 ? 2.655 -12.575 12.394 1.00 85.31 78 GLY A O 1
ATOM 588 N N . VAL A 1 79 ? 1.53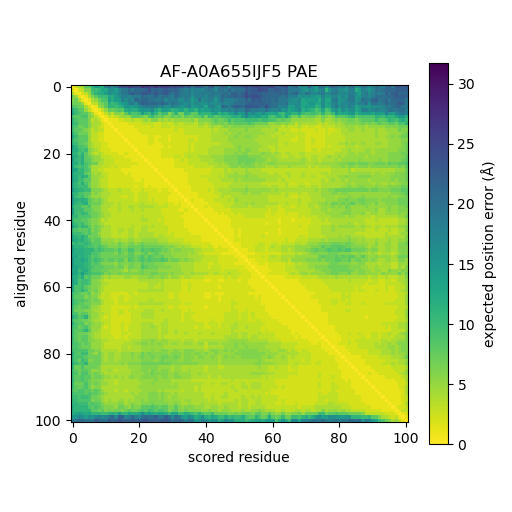5 -12.851 10.463 1.00 90.00 79 VAL A N 1
ATOM 589 C CA . VAL A 1 79 ? 0.761 -14.038 10.866 1.00 90.00 79 VAL A CA 1
ATOM 590 C C . VAL A 1 79 ? 1.282 -15.308 10.192 1.00 90.00 79 VAL A C 1
ATOM 592 O O . VAL A 1 79 ? 1.424 -16.339 10.843 1.00 90.00 79 VAL A O 1
ATOM 595 N N . LEU A 1 80 ? 1.578 -15.239 8.892 1.00 92.19 80 LEU A N 1
ATOM 596 C CA . LEU A 1 80 ? 2.052 -16.360 8.081 1.00 92.19 80 LEU A CA 1
ATOM 597 C C . LEU A 1 80 ? 3.246 -15.919 7.217 1.00 92.19 80 LEU A C 1
ATOM 599 O O . LEU A 1 80 ? 3.060 -15.522 6.060 1.00 92.19 80 LEU A O 1
ATOM 603 N N . PRO A 1 81 ? 4.476 -15.973 7.760 1.00 89.50 81 PRO A N 1
ATOM 604 C CA . PRO A 1 81 ? 5.686 -15.664 7.006 1.00 89.50 81 PRO A CA 1
ATOM 605 C C . PRO A 1 81 ? 5.871 -16.629 5.829 1.00 89.50 81 PRO A C 1
ATOM 607 O O . PRO A 1 81 ? 5.804 -17.843 6.007 1.00 89.50 81 PRO A O 1
ATOM 610 N N . GLN A 1 82 ? 6.123 -16.090 4.634 1.00 90.62 82 GLN A N 1
ATOM 611 C CA . GLN A 1 82 ? 6.321 -16.865 3.399 1.00 90.62 82 GLN A CA 1
ATOM 612 C C . GLN A 1 82 ? 7.545 -16.330 2.635 1.00 90.62 82 GLN A C 1
ATOM 614 O O . GLN A 1 82 ? 7.392 -15.630 1.627 1.00 90.62 82 GLN A O 1
ATOM 619 N N . PRO A 1 83 ? 8.767 -16.579 3.141 1.00 89.50 83 PRO A N 1
ATOM 620 C CA . PRO A 1 83 ? 9.987 -15.963 2.621 1.00 89.50 83 PRO A CA 1
ATOM 621 C C . PRO A 1 83 ? 10.272 -16.320 1.157 1.00 89.50 83 PRO A C 1
ATOM 623 O O . PRO A 1 83 ? 10.781 -15.472 0.425 1.00 89.50 83 PRO A O 1
ATOM 626 N N . GLU A 1 84 ? 9.884 -17.510 0.702 1.00 92.38 84 GLU A N 1
ATOM 627 C CA . GLU A 1 84 ? 10.047 -17.945 -0.689 1.00 92.38 84 GLU A CA 1
ATOM 628 C C . GLU A 1 84 ? 9.163 -17.121 -1.641 1.00 92.38 84 GLU A C 1
ATOM 630 O O . GLU A 1 84 ? 9.595 -16.739 -2.728 1.00 92.38 84 GLU A O 1
ATOM 635 N N . LEU A 1 85 ? 7.936 -16.774 -1.228 1.00 90.94 85 LEU A N 1
ATOM 636 C CA . LEU A 1 85 ? 7.062 -15.894 -2.014 1.00 90.94 85 LEU A CA 1
ATOM 637 C C . LEU A 1 85 ? 7.523 -14.433 -1.965 1.00 90.94 85 LEU A C 1
ATOM 639 O O . LEU A 1 85 ? 7.367 -13.702 -2.943 1.00 90.94 85 LEU A O 1
ATOM 643 N N . GLU A 1 86 ? 8.080 -13.988 -0.835 1.00 90.56 86 GLU A N 1
ATOM 644 C CA . GLU A 1 86 ? 8.672 -12.650 -0.719 1.00 90.56 86 GLU A CA 1
ATOM 645 C C . GLU A 1 86 ? 9.815 -12.451 -1.715 1.00 90.56 86 GLU A C 1
ATOM 647 O O . GLU A 1 86 ? 9.904 -11.386 -2.329 1.00 90.56 86 GLU A O 1
ATOM 652 N N . GLU A 1 87 ? 10.661 -13.467 -1.886 1.00 91.06 87 GLU A N 1
ATOM 653 C CA . GLU A 1 87 ? 11.792 -13.433 -2.812 1.00 91.06 87 GLU A CA 1
ATOM 654 C C . GLU A 1 87 ? 11.335 -13.302 -4.271 1.00 91.06 87 GLU A C 1
ATOM 656 O O . GLU A 1 87 ? 11.900 -12.520 -5.036 1.00 91.06 87 GLU A O 1
ATOM 661 N N . GLN A 1 88 ? 10.253 -13.988 -4.642 1.00 94.25 88 GLN A N 1
ATOM 662 C CA . GLN A 1 88 ? 9.736 -13.998 -6.014 1.00 94.25 88 GLN A CA 1
ATOM 663 C C . GLN A 1 88 ? 8.834 -12.803 -6.358 1.00 94.25 88 GLN A C 1
ATOM 665 O O . GLN A 1 88 ? 8.506 -12.591 -7.528 1.00 94.25 88 GLN A O 1
ATOM 670 N N . ARG A 1 89 ? 8.434 -11.987 -5.374 1.00 93.06 89 ARG A N 1
ATOM 671 C CA . ARG A 1 89 ? 7.440 -10.918 -5.567 1.00 93.06 89 ARG A CA 1
ATOM 672 C C . ARG A 1 89 ? 7.869 -9.867 -6.585 1.00 93.06 89 ARG A C 1
ATOM 674 O O . ARG A 1 89 ? 7.099 -9.551 -7.484 1.00 93.06 89 ARG A O 1
ATOM 681 N N . ILE A 1 90 ? 9.070 -9.306 -6.434 1.00 91.81 90 ILE A N 1
ATOM 682 C CA . ILE A 1 90 ? 9.562 -8.263 -7.347 1.00 91.81 90 ILE A CA 1
ATOM 683 C C . ILE A 1 90 ? 9.750 -8.828 -8.764 1.00 91.81 90 ILE A C 1
ATOM 685 O O . ILE A 1 90 ? 9.176 -8.241 -9.679 1.00 91.81 90 ILE A O 1
ATOM 689 N N . PRO A 1 91 ? 10.447 -9.970 -8.968 1.00 93.69 91 PRO A N 1
ATOM 690 C CA . PRO A 1 91 ? 10.544 -10.595 -10.287 1.00 93.69 91 PRO A CA 1
ATOM 691 C C . PRO A 1 91 ? 9.185 -10.816 -10.962 1.00 93.69 91 PRO A C 1
ATOM 693 O O . PRO A 1 91 ? 9.021 -10.497 -12.139 1.00 93.69 91 PRO A O 1
ATOM 696 N N . MET A 1 92 ? 8.193 -11.306 -10.211 1.00 94.06 92 MET A N 1
ATOM 697 C CA . MET A 1 92 ? 6.851 -11.547 -10.740 1.00 94.06 92 MET A CA 1
ATOM 698 C C . MET A 1 92 ? 6.130 -10.248 -11.116 1.00 94.06 92 MET A C 1
ATOM 700 O O . MET A 1 92 ? 5.543 -10.165 -12.190 1.00 94.06 92 MET A O 1
ATOM 704 N N . LEU A 1 93 ? 6.196 -9.214 -10.270 1.00 91.94 93 LEU A N 1
ATOM 705 C CA . LEU A 1 93 ? 5.605 -7.908 -10.581 1.00 91.94 93 LEU A CA 1
ATOM 706 C C . LEU A 1 93 ? 6.226 -7.289 -11.837 1.00 91.94 93 LEU A C 1
ATOM 708 O O . LEU A 1 93 ? 5.501 -6.760 -12.674 1.00 91.94 93 LEU A O 1
ATOM 712 N N . THR A 1 94 ? 7.544 -7.401 -12.008 1.00 90.62 94 THR A N 1
ATOM 713 C CA . THR A 1 94 ? 8.217 -6.960 -13.235 1.00 90.62 94 THR A CA 1
ATOM 714 C C . THR A 1 94 ? 7.709 -7.728 -14.453 1.00 90.62 94 THR A C 1
ATOM 716 O O . THR A 1 94 ? 7.342 -7.102 -15.441 1.00 90.62 94 THR A O 1
ATO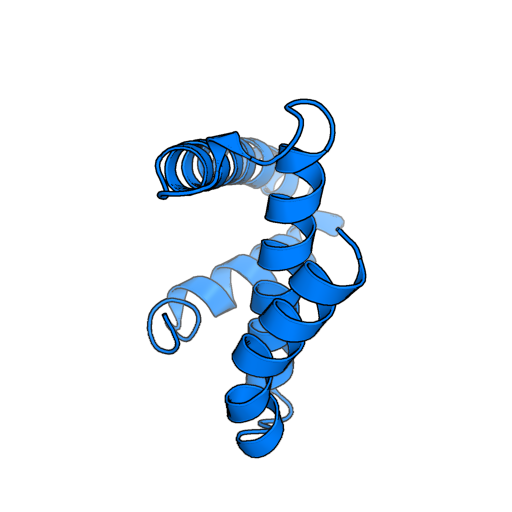M 719 N N . ALA A 1 95 ? 7.616 -9.060 -14.374 1.00 93.19 95 ALA A N 1
ATOM 720 C CA . ALA A 1 95 ? 7.105 -9.877 -15.473 1.00 93.19 95 ALA A CA 1
ATOM 721 C C . ALA A 1 95 ? 5.659 -9.511 -15.856 1.00 93.19 95 ALA A C 1
ATOM 723 O O . ALA A 1 95 ? 5.348 -9.419 -17.041 1.00 93.19 95 ALA A O 1
ATOM 724 N N . LEU A 1 96 ? 4.791 -9.252 -14.871 1.00 90.81 96 LEU A N 1
ATOM 725 C CA . LEU A 1 96 ? 3.407 -8.827 -15.102 1.00 90.81 96 LEU A CA 1
ATOM 726 C C . LEU A 1 96 ? 3.325 -7.453 -15.774 1.00 90.81 96 LEU A C 1
ATOM 728 O O . LEU A 1 96 ? 2.544 -7.286 -16.707 1.00 90.81 96 LEU A O 1
ATOM 732 N N . LEU A 1 97 ? 4.139 -6.489 -15.335 1.00 85.31 97 LEU A N 1
ATOM 733 C CA . LEU A 1 97 ? 4.193 -5.163 -15.953 1.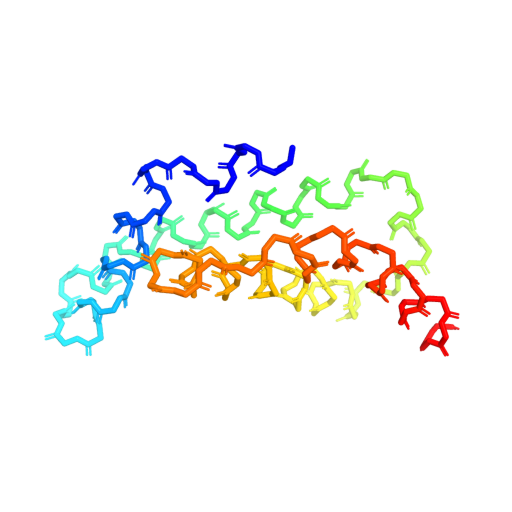00 85.31 97 LEU A CA 1
ATOM 734 C C . LEU A 1 97 ? 4.698 -5.242 -17.397 1.00 85.31 97 LEU A C 1
ATOM 736 O O . LEU A 1 97 ? 4.127 -4.601 -18.266 1.00 85.31 97 LEU A O 1
ATOM 740 N N . THR A 1 98 ? 5.715 -6.059 -17.677 1.00 85.94 98 THR A N 1
ATOM 741 C CA . THR A 1 98 ? 6.228 -6.251 -19.044 1.00 85.94 98 THR A CA 1
ATOM 742 C C . THR A 1 98 ? 5.260 -7.014 -19.952 1.00 85.94 98 THR A C 1
ATOM 744 O O . THR A 1 98 ? 5.304 -6.833 -21.159 1.00 85.94 98 THR A O 1
ATOM 747 N N . ALA A 1 99 ? 4.414 -7.892 -19.407 1.00 84.94 99 ALA A N 1
ATOM 748 C CA . ALA A 1 99 ? 3.445 -8.652 -20.198 1.00 84.94 99 ALA A CA 1
ATOM 749 C C . ALA A 1 99 ? 2.127 -7.898 -20.451 1.00 84.94 99 ALA A C 1
ATOM 751 O O . ALA A 1 99 ? 1.417 -8.222 -21.401 1.00 84.94 99 ALA A O 1
ATOM 752 N N . GLY A 1 100 ? 1.762 -6.966 -19.564 1.00 72.50 100 GLY A N 1
ATOM 753 C CA . GLY A 1 100 ? 0.504 -6.214 -19.619 1.00 72.50 100 GLY A CA 1
ATOM 754 C C . GLY A 1 100 ? 0.594 -4.827 -20.265 1.00 72.50 100 GLY A C 1
ATOM 755 O O . GLY A 1 100 ? -0.452 -4.212 -20.474 1.00 72.50 100 GLY A O 1
ATOM 756 N N . LEU A 1 101 ? 1.805 -4.344 -20.552 1.00 61.19 101 LEU A N 1
ATOM 757 C CA . LEU A 1 101 ? 2.106 -3.108 -21.288 1.00 61.19 101 LEU A CA 1
ATOM 758 C C . LEU A 1 101 ? 2.674 -3.460 -22.663 1.00 61.19 101 LEU A C 1
ATOM 760 O O . LEU A 1 101 ? 2.377 -2.710 -23.617 1.00 61.19 101 LEU A O 1
#

Organism: Mycobacterium tuberculosis (NCBI:txid1773)

pLDDT: mean 86.93, std 11.96, range [44.62, 97.56]